Protein AF-A0A382YLA0-F1 (afdb_monomer_lite)

Structure (mmCIF, N/CA/C/O backbone):
data_AF-A0A382YLA0-F1
#
_entry.id   AF-A0A382YLA0-F1
#
loop_
_atom_site.group_PDB
_atom_site.id
_atom_site.type_symbol
_atom_site.label_atom_id
_atom_site.label_alt_id
_atom_site.label_comp_id
_atom_site.label_asym_id
_atom_site.label_entity_id
_atom_site.label_seq_id
_atom_site.pdbx_PDB_ins_code
_atom_site.Cartn_x
_atom_site.Cartn_y
_atom_site.Cartn_z
_atom_site.occupancy
_atom_site.B_iso_or_equiv
_atom_site.auth_seq_id
_atom_site.auth_comp_id
_atom_site.auth_asym_id
_atom_site.auth_atom_id
_atom_site.pdbx_PDB_model_num
ATOM 1 N N . MET A 1 1 ? 9.073 -17.503 27.537 1.00 57.78 1 MET A N 1
ATOM 2 C CA . MET A 1 1 ? 8.724 -16.392 26.621 1.00 57.78 1 MET A CA 1
ATOM 3 C C . MET A 1 1 ? 7.237 -16.109 26.741 1.00 57.78 1 MET A C 1
ATOM 5 O O . MET A 1 1 ? 6.459 -17.054 26.797 1.00 57.78 1 MET A O 1
ATOM 9 N N . ASN A 1 2 ? 6.841 -14.841 26.852 1.00 75.75 2 ASN A N 1
ATOM 10 C CA . ASN A 1 2 ? 5.437 -14.456 26.993 1.00 75.75 2 ASN A CA 1
ATOM 11 C C . ASN A 1 2 ? 4.665 -14.863 25.720 1.00 75.75 2 ASN A C 1
ATOM 13 O O . ASN A 1 2 ? 5.031 -14.436 24.627 1.00 75.75 2 ASN A O 1
ATOM 17 N N . SER A 1 3 ? 3.626 -15.699 25.839 1.00 83.75 3 SER A N 1
ATOM 18 C CA . SER A 1 3 ? 2.867 -16.219 24.683 1.00 83.75 3 SER A CA 1
ATOM 19 C C . SER A 1 3 ? 2.283 -15.096 23.816 1.00 83.75 3 SER A C 1
ATOM 21 O O . SER A 1 3 ? 2.167 -15.253 22.604 1.00 83.75 3 SER A O 1
ATOM 23 N N . GLN A 1 4 ? 1.970 -13.944 24.415 1.00 86.81 4 GLN A N 1
ATOM 24 C CA . GLN A 1 4 ? 1.492 -12.772 23.680 1.00 86.81 4 GLN A CA 1
ATOM 25 C C . GLN A 1 4 ? 2.586 -12.119 22.829 1.00 86.81 4 GLN A C 1
ATOM 27 O O . GLN A 1 4 ? 2.312 -11.734 21.698 1.00 86.81 4 GLN A O 1
ATOM 32 N N . ALA A 1 5 ? 3.822 -12.051 23.339 1.00 89.56 5 ALA A N 1
ATOM 33 C CA . ALA A 1 5 ? 4.957 -11.532 22.578 1.00 89.56 5 ALA A CA 1
ATOM 34 C C . ALA A 1 5 ? 5.238 -12.428 21.366 1.00 89.56 5 ALA A C 1
ATOM 36 O O . ALA A 1 5 ? 5.260 -11.945 20.245 1.00 89.56 5 ALA A O 1
ATOM 37 N N . LEU A 1 6 ? 5.275 -13.751 21.569 1.00 92.44 6 LEU A N 1
ATOM 38 C CA . LEU A 1 6 ? 5.488 -14.701 20.473 1.00 92.44 6 LEU A CA 1
ATOM 39 C C . LEU A 1 6 ? 4.395 -14.615 19.391 1.00 92.44 6 LEU A C 1
ATOM 41 O O . LEU A 1 6 ? 4.688 -14.734 18.204 1.00 92.44 6 LEU A O 1
ATOM 45 N N . LYS A 1 7 ? 3.131 -14.396 19.779 1.00 92.50 7 LYS A N 1
ATOM 46 C CA . LYS A 1 7 ? 2.032 -1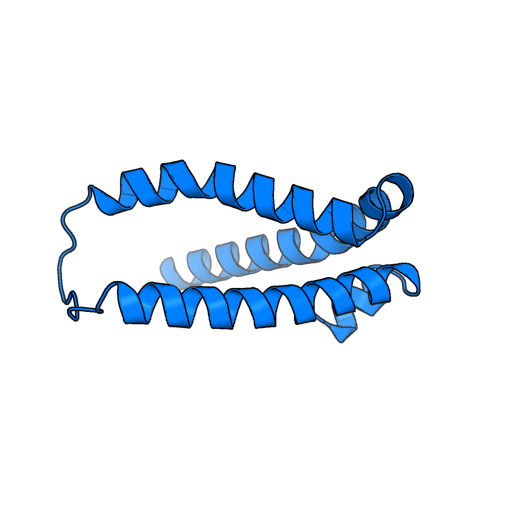4.185 18.823 1.00 92.50 7 LYS A CA 1
ATOM 47 C C . LYS A 1 7 ? 2.197 -12.885 18.038 1.00 92.50 7 LYS A C 1
ATOM 49 O O . LYS A 1 7 ? 1.971 -12.892 16.832 1.00 92.50 7 LYS A O 1
ATOM 54 N N . ALA A 1 8 ? 2.567 -11.791 18.703 1.00 94.06 8 ALA A N 1
ATOM 55 C CA . ALA A 1 8 ? 2.806 -10.510 18.046 1.00 94.06 8 ALA A CA 1
ATOM 56 C C . ALA A 1 8 ? 3.986 -10.600 17.067 1.00 94.06 8 ALA A C 1
ATOM 58 O O . ALA A 1 8 ? 3.835 -10.208 15.912 1.00 94.06 8 ALA A O 1
ATOM 59 N N . ASP A 1 9 ? 5.096 -11.209 17.489 1.00 95.06 9 ASP A N 1
ATOM 60 C CA . ASP A 1 9 ? 6.280 -11.428 16.654 1.00 95.06 9 ASP A CA 1
ATOM 61 C C . ASP A 1 9 ? 5.934 -12.260 15.414 1.00 95.06 9 ASP A C 1
ATOM 63 O O . ASP A 1 9 ? 6.308 -11.908 14.296 1.00 95.06 9 ASP A O 1
ATOM 67 N N . LEU A 1 10 ? 5.147 -13.328 15.586 1.00 95.81 10 LEU A N 1
ATOM 68 C CA . LEU A 1 10 ? 4.697 -14.159 14.473 1.00 95.81 10 LEU A CA 1
ATOM 69 C C . LEU A 1 10 ? 3.795 -13.383 13.501 1.00 95.81 10 LEU A C 1
ATOM 71 O O . LEU A 1 10 ? 3.953 -13.510 12.288 1.00 95.81 10 LEU A O 1
ATOM 75 N N . LEU A 1 11 ? 2.869 -12.564 14.007 1.00 95.25 11 LEU A N 1
ATOM 76 C CA . LEU A 1 11 ? 2.010 -11.722 13.169 1.00 95.25 11 LEU A CA 1
ATOM 77 C C . LEU A 1 11 ? 2.822 -10.678 12.393 1.00 95.25 11 LEU A C 1
ATOM 79 O O . LEU A 1 11 ? 2.576 -10.484 11.202 1.00 95.25 11 LEU A O 1
ATOM 83 N N . MET A 1 12 ? 3.801 -10.040 13.037 1.00 94.88 12 MET A N 1
ATOM 84 C CA . MET A 1 12 ? 4.697 -9.085 12.382 1.00 94.88 12 MET A CA 1
ATOM 85 C C . MET A 1 12 ? 5.567 -9.766 11.325 1.00 94.88 12 MET A C 1
ATOM 87 O O . MET A 1 12 ? 5.716 -9.235 10.226 1.00 94.88 12 MET A O 1
ATOM 91 N N . PHE A 1 13 ? 6.080 -10.963 11.614 1.00 95.62 13 PHE A N 1
ATOM 92 C CA . PHE A 1 13 ? 6.844 -11.754 10.653 1.00 95.62 13 PHE A CA 1
ATOM 93 C C . PHE A 1 13 ? 6.003 -12.114 9.423 1.00 95.62 13 PHE A C 1
ATOM 95 O O . PHE A 1 13 ? 6.433 -11.883 8.294 1.00 95.62 13 PHE A O 1
ATOM 102 N N . ILE A 1 14 ? 4.774 -12.605 9.622 1.00 96.62 14 ILE A N 1
ATOM 103 C CA . ILE A 1 14 ? 3.850 -12.912 8.520 1.00 96.62 14 ILE A CA 1
ATOM 104 C C . ILE A 1 14 ? 3.548 -11.652 7.700 1.00 96.62 14 ILE A C 1
ATOM 106 O O . ILE A 1 14 ? 3.582 -11.701 6.470 1.00 96.62 14 ILE A O 1
ATOM 110 N N . ALA A 1 15 ? 3.292 -10.517 8.354 1.00 94.31 15 ALA A N 1
ATOM 111 C CA . ALA A 1 15 ? 3.045 -9.253 7.667 1.00 94.31 15 ALA A CA 1
ATOM 112 C C . ALA A 1 15 ? 4.249 -8.819 6.813 1.00 94.31 15 ALA A C 1
ATOM 114 O O . ALA A 1 15 ? 4.066 -8.459 5.650 1.00 94.31 15 ALA A O 1
ATOM 115 N N . ALA A 1 16 ? 5.470 -8.920 7.347 1.00 92.38 16 ALA A N 1
ATOM 116 C CA . ALA A 1 16 ? 6.701 -8.600 6.626 1.00 92.38 16 ALA A CA 1
ATOM 117 C C . ALA A 1 16 ? 6.916 -9.517 5.411 1.00 92.38 16 ALA A C 1
ATOM 119 O O . ALA A 1 16 ? 7.264 -9.044 4.329 1.00 92.38 16 ALA A O 1
ATOM 120 N N . VAL A 1 17 ? 6.645 -10.817 5.562 1.00 93.50 17 VAL A N 1
ATOM 121 C CA . VAL A 1 17 ? 6.715 -11.798 4.471 1.00 93.50 17 VAL A CA 1
ATOM 122 C C . VAL A 1 17 ? 5.728 -11.446 3.354 1.00 93.50 17 VAL A C 1
ATOM 124 O O . VAL A 1 17 ? 6.123 -11.354 2.190 1.00 93.50 17 VAL A O 1
ATOM 127 N N . ILE A 1 18 ? 4.459 -11.195 3.696 1.00 92.94 18 ILE A N 1
ATOM 128 C CA . ILE A 1 18 ? 3.426 -10.812 2.720 1.00 92.94 18 ILE A CA 1
ATOM 129 C C . ILE A 1 18 ? 3.822 -9.513 2.007 1.00 92.94 18 ILE A C 1
ATOM 131 O O . ILE A 1 18 ? 3.718 -9.426 0.782 1.00 92.94 18 ILE A O 1
ATOM 135 N N . TRP A 1 19 ? 4.305 -8.520 2.756 1.00 90.31 19 TRP A N 1
ATOM 136 C CA . TRP A 1 19 ? 4.719 -7.231 2.208 1.00 90.31 19 TRP A CA 1
ATOM 137 C C . TRP A 1 19 ? 5.905 -7.357 1.244 1.00 90.31 19 TRP A C 1
ATOM 139 O O . TRP A 1 19 ? 5.857 -6.824 0.135 1.00 90.31 19 TRP A O 1
ATOM 149 N N . GLY A 1 20 ? 6.935 -8.123 1.614 1.00 90.00 20 GLY A N 1
ATOM 150 C CA . GLY A 1 20 ? 8.110 -8.357 0.774 1.00 90.00 20 GLY A CA 1
ATOM 151 C C . GLY A 1 20 ? 7.767 -9.062 -0.540 1.00 90.00 20 GLY A C 1
ATOM 152 O O . GLY A 1 20 ? 8.119 -8.579 -1.620 1.00 90.00 20 GLY A O 1
ATOM 153 N N . PHE A 1 21 ? 7.013 -10.166 -0.481 1.00 91.19 21 PHE A N 1
ATOM 154 C CA . PHE A 1 21 ? 6.607 -10.900 -1.686 1.00 91.19 21 PHE A CA 1
ATOM 155 C C . PHE A 1 21 ? 5.660 -10.099 -2.586 1.00 91.19 21 PHE A C 1
ATOM 157 O O . PHE A 1 21 ? 5.690 -10.259 -3.812 1.00 91.19 21 PHE A O 1
ATOM 164 N N . ALA A 1 22 ? 4.868 -9.185 -2.020 1.00 90.88 22 ALA A N 1
ATOM 165 C CA . ALA A 1 22 ? 3.979 -8.340 -2.804 1.00 90.88 22 ALA A CA 1
ATOM 166 C C . ALA A 1 22 ? 4.733 -7.472 -3.825 1.00 90.88 22 ALA A C 1
ATOM 168 O O . ALA A 1 22 ? 4.171 -7.181 -4.876 1.00 90.88 22 ALA A O 1
ATOM 169 N N . PHE A 1 23 ? 5.985 -7.059 -3.587 1.00 90.25 23 PHE A N 1
ATOM 170 C CA . PHE A 1 23 ? 6.770 -6.303 -4.582 1.00 90.25 23 PHE A CA 1
ATOM 171 C C . PHE A 1 23 ? 7.081 -7.111 -5.845 1.00 90.25 23 PHE A C 1
ATOM 173 O O . PHE A 1 23 ? 7.095 -6.552 -6.942 1.00 90.25 23 PHE A O 1
ATOM 180 N N . VAL A 1 24 ? 7.278 -8.424 -5.716 1.00 90.75 24 VAL A N 1
ATOM 181 C CA . VAL A 1 24 ? 7.500 -9.312 -6.867 1.00 90.75 24 VAL A CA 1
ATOM 182 C C . VAL A 1 24 ? 6.223 -9.417 -7.699 1.00 90.75 24 VAL A C 1
ATOM 184 O O . VAL A 1 24 ? 6.253 -9.187 -8.907 1.00 90.75 24 VAL A O 1
ATOM 187 N N . ALA A 1 25 ? 5.084 -9.665 -7.045 1.00 89.94 25 ALA A N 1
ATOM 188 C CA . ALA A 1 25 ? 3.782 -9.722 -7.709 1.00 89.94 25 ALA A CA 1
ATOM 189 C C . ALA A 1 25 ? 3.387 -8.375 -8.342 1.00 89.94 25 ALA A C 1
ATOM 191 O O . ALA A 1 25 ? 2.862 -8.349 -9.451 1.00 89.94 25 ALA A O 1
ATOM 192 N N . GLN A 1 26 ? 3.681 -7.256 -7.670 1.00 90.81 26 GLN A N 1
ATOM 193 C CA . GLN A 1 26 ? 3.469 -5.903 -8.194 1.00 90.81 26 GLN A CA 1
ATOM 194 C C . GLN A 1 26 ? 4.257 -5.662 -9.471 1.00 90.81 26 GLN A C 1
ATOM 196 O O . GLN A 1 26 ? 3.697 -5.161 -10.445 1.00 90.81 26 GLN A O 1
ATOM 201 N N . ARG A 1 27 ? 5.540 -6.039 -9.469 1.00 89.38 27 ARG A N 1
ATOM 202 C CA . ARG A 1 27 ? 6.404 -5.855 -10.628 1.00 89.38 27 ARG A CA 1
ATOM 203 C C . ARG A 1 27 ? 5.928 -6.693 -11.810 1.00 89.38 27 ARG A C 1
ATOM 205 O O . ARG A 1 27 ? 5.785 -6.161 -12.902 1.00 89.38 27 ARG A O 1
ATOM 212 N N . GLN A 1 28 ? 5.625 -7.968 -11.578 1.00 90.19 28 GLN A N 1
ATOM 213 C CA . GLN A 1 28 ? 5.168 -8.859 -12.643 1.00 90.19 28 GLN A CA 1
ATOM 214 C C . GLN A 1 28 ? 3.777 -8.479 -13.172 1.00 90.19 28 GLN A C 1
ATOM 216 O O . GLN A 1 28 ? 3.531 -8.523 -14.375 1.00 90.19 28 GLN A O 1
ATOM 221 N N . GLY A 1 29 ? 2.853 -8.096 -12.287 1.00 87.31 29 GLY A N 1
ATOM 222 C CA . GLY A 1 29 ? 1.485 -7.741 -12.664 1.00 87.31 29 GLY A CA 1
ATOM 223 C C . GLY A 1 29 ? 1.411 -6.455 -13.486 1.00 87.31 29 GLY A C 1
ATOM 224 O O . GLY A 1 29 ? 0.674 -6.388 -14.470 1.00 87.31 29 GLY A O 1
ATOM 225 N N . MET A 1 30 ? 2.209 -5.441 -13.140 1.00 89.50 30 MET A N 1
ATOM 226 C CA . MET A 1 30 ? 2.192 -4.166 -13.864 1.00 89.50 30 MET A CA 1
ATOM 227 C C . MET A 1 30 ? 2.873 -4.218 -15.239 1.00 89.50 30 MET A C 1
ATOM 229 O O . MET A 1 30 ? 2.634 -3.321 -16.040 1.00 89.50 30 MET A O 1
ATOM 233 N N . GLU A 1 31 ? 3.691 -5.234 -15.539 1.00 85.25 31 GLU A 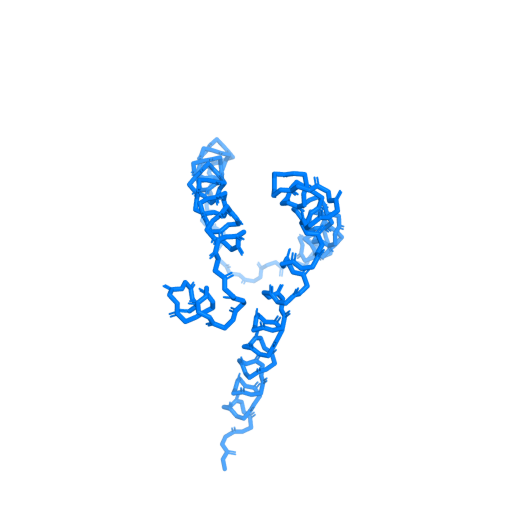N 1
ATOM 234 C CA . GLU A 1 31 ? 4.265 -5.420 -16.885 1.00 85.25 31 GLU A CA 1
ATOM 235 C C . GLU A 1 31 ? 3.175 -5.653 -17.943 1.00 85.25 31 GLU A C 1
ATOM 237 O O . GLU A 1 31 ? 3.329 -5.236 -19.086 1.00 85.25 31 GLU A O 1
ATOM 242 N N . THR A 1 32 ? 2.049 -6.263 -17.556 1.00 82.94 32 THR A N 1
ATOM 243 C CA . THR A 1 32 ? 0.937 -6.571 -18.474 1.00 82.94 32 THR A CA 1
ATOM 244 C C . THR A 1 32 ? -0.161 -5.506 -18.479 1.00 82.94 32 THR A C 1
ATOM 246 O O . THR A 1 32 ? -0.752 -5.237 -19.520 1.00 82.94 32 THR A O 1
ATOM 249 N N . MET A 1 33 ? -0.442 -4.889 -17.326 1.00 85.88 33 MET A N 1
ATOM 250 C CA . MET A 1 33 ? -1.582 -3.974 -17.145 1.00 85.88 33 MET A CA 1
ATOM 251 C C . MET A 1 33 ? -1.181 -2.496 -17.017 1.00 85.88 33 MET A C 1
ATOM 253 O O . MET A 1 33 ? -2.042 -1.619 -17.028 1.00 85.88 33 MET A O 1
ATOM 257 N N . GLY A 1 34 ? 0.110 -2.196 -16.878 1.00 88.88 34 GLY A N 1
ATOM 258 C CA . GLY A 1 34 ? 0.603 -0.865 -16.532 1.00 88.88 34 GLY A CA 1
ATOM 259 C C . GLY A 1 34 ? 0.461 -0.530 -15.035 1.00 88.88 34 GLY A C 1
ATOM 260 O O . GLY A 1 34 ? -0.277 -1.188 -14.296 1.00 88.88 34 GLY A O 1
ATOM 261 N N . PRO A 1 35 ? 1.167 0.509 -14.552 1.00 87.88 35 PRO A N 1
ATOM 262 C CA . PRO A 1 35 ? 1.321 0.784 -13.120 1.00 87.88 35 PRO A CA 1
ATOM 263 C C . PRO A 1 35 ? 0.034 1.309 -12.468 1.00 87.88 35 PRO A C 1
ATOM 265 O O . PRO A 1 35 ? -0.348 0.866 -11.386 1.00 87.88 35 PRO A O 1
ATOM 268 N N . PHE A 1 36 ? -0.678 2.223 -13.132 1.00 90.38 36 PHE A N 1
ATOM 269 C CA . PHE A 1 36 ? -1.879 2.845 -12.568 1.00 90.38 36 PHE A CA 1
ATOM 270 C C . PHE A 1 36 ? -3.073 1.892 -12.520 1.00 90.38 36 PHE A C 1
ATOM 272 O O . PHE A 1 36 ? -3.787 1.861 -11.518 1.00 90.38 36 PHE A O 1
ATOM 279 N N . LEU A 1 37 ? -3.272 1.085 -13.568 1.00 91.38 37 LEU A N 1
ATOM 280 C CA . LEU A 1 37 ? -4.354 0.102 -13.602 1.00 91.38 37 LEU A CA 1
ATOM 281 C C . LEU A 1 37 ? -4.118 -1.009 -12.577 1.00 91.38 37 LEU A C 1
ATOM 283 O O . LEU A 1 37 ? -5.047 -1.368 -11.856 1.00 91.38 37 LEU A O 1
ATOM 287 N N . PHE A 1 38 ? -2.875 -1.490 -12.449 1.00 91.56 38 PHE A N 1
ATOM 288 C CA . PHE A 1 38 ? -2.513 -2.449 -11.407 1.00 91.56 38 PHE A CA 1
ATOM 289 C C . PHE A 1 38 ? -2.854 -1.906 -10.008 1.00 91.56 38 PHE A C 1
ATOM 291 O O . PHE A 1 38 ? -3.533 -2.583 -9.232 1.00 91.56 38 PHE A O 1
ATOM 298 N N . ASN A 1 39 ? -2.458 -0.664 -9.704 1.00 93.00 39 ASN A N 1
ATOM 299 C CA . ASN A 1 39 ? -2.803 -0.018 -8.435 1.00 93.00 39 ASN A CA 1
ATOM 300 C C . ASN A 1 39 ? -4.323 0.100 -8.252 1.00 93.00 39 ASN A C 1
ATOM 302 O O . ASN A 1 39 ? -4.837 -0.271 -7.198 1.00 93.00 39 ASN A O 1
ATOM 306 N N . GLY A 1 40 ? -5.055 0.558 -9.271 1.00 92.69 40 GLY A N 1
ATOM 307 C CA . GLY A 1 40 ? -6.512 0.691 -9.215 1.00 92.69 40 GLY A CA 1
ATOM 308 C C . GLY A 1 40 ? -7.216 -0.630 -8.891 1.00 92.69 40 GLY A C 1
ATOM 309 O O . GLY A 1 40 ? -8.023 -0.689 -7.961 1.00 92.69 40 GLY A O 1
ATOM 310 N N . VAL A 1 41 ? -6.855 -1.709 -9.591 1.00 93.88 41 VAL A N 1
ATOM 311 C CA . VAL A 1 41 ? -7.394 -3.055 -9.342 1.00 93.88 41 VAL A CA 1
ATOM 312 C C . VAL A 1 41 ? -7.020 -3.545 -7.943 1.00 93.88 41 VAL A C 1
ATOM 314 O O . VAL A 1 41 ? -7.881 -4.049 -7.222 1.00 93.88 41 VAL A O 1
ATOM 317 N N . ARG A 1 42 ? -5.768 -3.347 -7.512 1.00 92.38 42 ARG A N 1
ATOM 318 C CA . ARG A 1 42 ? -5.305 -3.714 -6.164 1.00 92.38 42 ARG A CA 1
ATOM 319 C C . ARG A 1 42 ? -6.139 -3.040 -5.073 1.00 92.38 42 ARG A C 1
ATOM 321 O O . ARG A 1 42 ? -6.574 -3.713 -4.138 1.00 92.38 42 ARG A O 1
ATOM 328 N N . PHE A 1 43 ? -6.377 -1.734 -5.183 1.00 93.81 43 PHE A N 1
ATOM 329 C CA . PHE A 1 43 ? -7.202 -1.006 -4.216 1.00 93.81 43 PHE A CA 1
ATOM 330 C C . PHE A 1 43 ? -8.669 -1.434 -4.274 1.00 93.81 43 PHE A C 1
ATOM 332 O O . PHE A 1 43 ? -9.286 -1.579 -3.220 1.00 93.81 43 PHE A O 1
ATOM 339 N N . LEU A 1 44 ? -9.215 -1.706 -5.463 1.00 95.44 44 LEU A N 1
ATOM 340 C CA . LEU A 1 44 ? -10.585 -2.198 -5.611 1.00 95.44 44 LEU A CA 1
ATOM 341 C C . LEU A 1 44 ? -10.779 -3.553 -4.917 1.00 95.44 44 LEU A C 1
ATOM 343 O O . LEU A 1 44 ? -11.723 -3.717 -4.145 1.00 95.44 44 LEU A O 1
ATOM 347 N N . ILE A 1 45 ? -9.852 -4.493 -5.125 1.00 94.94 45 ILE A N 1
ATOM 348 C CA . ILE A 1 45 ? -9.848 -5.786 -4.427 1.00 94.94 45 ILE A CA 1
ATOM 349 C C . ILE A 1 45 ? -9.754 -5.567 -2.913 1.00 94.94 45 ILE A C 1
ATOM 351 O O . ILE A 1 45 ? -10.496 -6.193 -2.160 1.00 94.94 45 ILE A O 1
ATOM 355 N N . GLY A 1 46 ? -8.897 -4.646 -2.459 1.00 94.19 46 GLY A N 1
ATOM 356 C CA . GLY A 1 46 ? -8.779 -4.286 -1.045 1.00 94.19 46 GLY A CA 1
ATOM 357 C C . GLY A 1 46 ? -10.091 -3.773 -0.443 1.00 94.19 46 GLY A C 1
ATOM 358 O O . GLY A 1 46 ? -10.490 -4.223 0.630 1.00 94.19 46 GLY A O 1
ATOM 359 N N . VAL A 1 47 ? -10.803 -2.888 -1.148 1.00 94.38 47 VAL A N 1
ATOM 360 C CA . VAL A 1 47 ? -12.119 -2.383 -0.722 1.00 94.38 47 VAL A CA 1
ATOM 361 C C . VAL A 1 47 ? -13.132 -3.521 -0.631 1.00 94.38 47 VAL A C 1
ATOM 363 O O . VAL A 1 47 ? -13.817 -3.647 0.384 1.00 94.38 47 VAL A O 1
ATOM 366 N N . VAL A 1 48 ? -13.204 -4.377 -1.653 1.00 96.62 48 VAL A N 1
ATOM 367 C CA . VAL A 1 48 ? -14.131 -5.518 -1.679 1.00 96.62 48 VAL A CA 1
ATOM 368 C C . VAL A 1 48 ? -13.830 -6.503 -0.547 1.00 96.62 48 VAL A C 1
ATOM 370 O O . VAL A 1 48 ? -14.754 -6.945 0.131 1.00 96.62 48 VAL A O 1
ATOM 373 N N . ALA A 1 49 ? -12.555 -6.803 -0.292 1.00 94.75 49 ALA A N 1
ATOM 374 C CA . ALA A 1 49 ? -12.138 -7.724 0.762 1.00 94.75 49 ALA A CA 1
ATOM 375 C C . ALA A 1 49 ? -12.391 -7.167 2.175 1.00 94.75 49 ALA A C 1
ATOM 377 O O . ALA A 1 49 ? -12.800 -7.910 3.069 1.00 94.75 49 ALA A O 1
ATOM 378 N N . LEU A 1 50 ? -12.177 -5.864 2.389 1.00 92.19 50 LEU A N 1
ATOM 379 C CA . LEU A 1 50 ? -12.347 -5.230 3.700 1.00 92.19 50 LEU A CA 1
ATOM 380 C C . LEU A 1 50 ? -13.800 -4.860 4.018 1.00 92.19 50 LEU A C 1
ATOM 382 O O . LEU A 1 50 ? -14.176 -4.862 5.190 1.00 92.19 50 LEU A O 1
ATOM 386 N N . SER A 1 51 ? -14.630 -4.577 3.011 1.00 92.31 51 SER A N 1
ATOM 387 C CA . SER A 1 51 ? -16.039 -4.196 3.183 1.00 92.31 51 SER A CA 1
ATOM 388 C C . SER A 1 51 ? -16.841 -5.137 4.110 1.00 92.31 51 SER A C 1
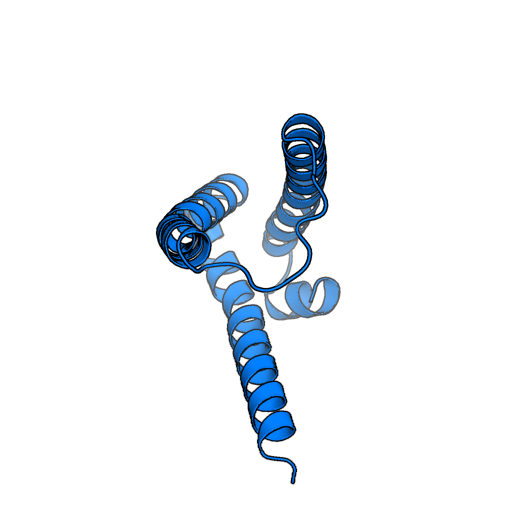ATOM 390 O O . SER A 1 51 ? -17.405 -4.649 5.098 1.00 92.31 51 SER A O 1
ATOM 392 N N . PRO A 1 52 ? -16.854 -6.477 3.915 1.00 92.38 52 PRO A N 1
ATOM 393 C CA . PRO A 1 52 ? -17.575 -7.374 4.818 1.00 92.38 52 PRO A CA 1
ATOM 394 C C . PRO A 1 52 ? -16.981 -7.370 6.231 1.00 92.38 52 PRO A C 1
ATOM 396 O O . PRO A 1 52 ? -17.726 -7.387 7.209 1.00 92.38 52 PRO A O 1
ATOM 399 N N . VAL A 1 53 ? -15.654 -7.289 6.363 1.00 91.44 53 VAL A N 1
ATOM 400 C CA . VAL A 1 53 ? -14.961 -7.277 7.662 1.00 91.44 53 VAL A CA 1
ATOM 401 C C . VAL A 1 53 ? -15.365 -6.050 8.482 1.00 91.44 53 VAL A C 1
ATOM 403 O O . VAL A 1 53 ? -15.736 -6.183 9.651 1.00 91.44 53 VAL A O 1
ATOM 406 N N . VAL A 1 54 ? -15.373 -4.867 7.860 1.00 88.44 54 VAL A N 1
ATOM 407 C CA . VAL A 1 54 ? -15.822 -3.614 8.489 1.00 88.44 54 VAL A CA 1
ATOM 408 C C . VAL A 1 54 ? -17.288 -3.711 8.902 1.00 88.44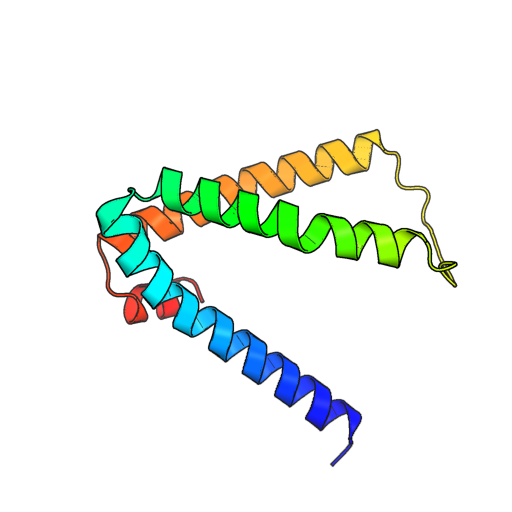 54 VAL A C 1
ATOM 410 O O . VAL A 1 54 ? -17.637 -3.317 10.018 1.00 88.44 54 VAL A O 1
ATOM 413 N N . TRP A 1 55 ? -18.143 -4.278 8.050 1.00 88.88 55 TRP A N 1
ATOM 414 C CA . TRP A 1 55 ? -19.559 -4.461 8.362 1.00 88.88 55 TRP A CA 1
ATOM 415 C C . TRP A 1 55 ? -19.780 -5.391 9.563 1.00 88.88 55 TRP A C 1
ATOM 417 O O . TRP A 1 55 ? -20.544 -5.055 10.470 1.00 88.88 55 TRP A O 1
ATOM 427 N N . PHE A 1 56 ? -19.072 -6.523 9.630 1.00 89.69 56 PHE A N 1
ATOM 428 C CA . PHE A 1 56 ? -19.150 -7.450 10.765 1.00 89.69 56 PHE A CA 1
ATOM 429 C C . PHE A 1 56 ? -18.613 -6.841 12.067 1.00 89.69 56 PHE A C 1
ATOM 431 O O . PHE A 1 56 ? -19.214 -7.027 13.127 1.00 89.69 56 PHE A O 1
ATOM 438 N N . LEU A 1 57 ? -17.506 -6.098 12.008 1.00 85.38 57 LEU A N 1
ATOM 439 C CA . LEU A 1 57 ? -16.920 -5.435 13.177 1.00 85.38 57 LEU A CA 1
ATOM 440 C C . LEU A 1 57 ? -17.804 -4.298 13.696 1.00 85.38 57 LEU A C 1
ATOM 442 O O . LEU A 1 57 ? -17.931 -4.135 14.908 1.00 85.38 57 LEU A O 1
ATOM 446 N N . SER A 1 58 ? -18.472 -3.573 12.797 1.00 80.06 58 SER A N 1
ATOM 447 C CA . SER A 1 58 ? -19.385 -2.476 13.148 1.00 80.06 58 SER A CA 1
ATOM 448 C C . SER A 1 58 ? -20.629 -2.944 13.911 1.00 80.06 58 SER A C 1
ATOM 450 O O . SER A 1 58 ? -21.255 -2.147 14.606 1.00 80.06 58 SER A O 1
ATOM 452 N N . LYS A 1 59 ? -20.984 -4.234 13.816 1.00 76.94 59 LYS A N 1
ATOM 453 C CA . LYS A 1 59 ? -22.093 -4.847 14.567 1.00 76.94 59 LYS A CA 1
ATOM 454 C C . LYS A 1 59 ? -21.729 -5.252 15.994 1.00 76.94 59 LYS A C 1
ATOM 456 O O . LYS A 1 59 ? -22.630 -5.509 16.792 1.00 76.94 59 LYS A O 1
ATOM 461 N N . LYS A 1 60 ? -20.440 -5.350 16.338 1.00 74.94 60 LYS A N 1
ATOM 462 C CA . LYS A 1 60 ? -20.038 -5.682 17.710 1.00 74.94 60 LYS A CA 1
ATOM 463 C C . LYS A 1 60 ? -20.255 -4.460 18.611 1.00 74.94 60 LYS A C 1
ATOM 465 O O . LYS A 1 60 ? -19.816 -3.368 18.251 1.00 74.94 60 LYS A O 1
ATOM 470 N N . PRO A 1 61 ? -20.890 -4.616 19.788 1.00 58.34 61 PRO A N 1
ATOM 471 C CA . PRO A 1 61 ? -21.033 -3.520 20.735 1.00 58.34 61 PRO A CA 1
ATOM 472 C C . PRO A 1 61 ? -19.641 -3.074 21.185 1.00 58.34 61 PRO A C 1
ATOM 474 O O . PRO A 1 61 ? -18.910 -3.805 21.857 1.00 58.34 61 PRO A O 1
ATOM 477 N N . GLN A 1 62 ? -19.251 -1.881 20.747 1.00 63.19 62 GLN A N 1
ATOM 478 C CA . GLN A 1 62 ? -17.946 -1.307 21.027 1.00 63.19 62 GLN A CA 1
ATOM 479 C C . GLN A 1 62 ? -17.903 -0.909 22.505 1.00 63.19 62 GLN A C 1
ATOM 481 O O . GLN A 1 62 ? -18.527 0.066 22.920 1.00 63.19 62 GLN A O 1
ATOM 486 N N . LYS A 1 63 ? -17.194 -1.694 23.318 1.00 56.28 63 LYS A N 1
ATOM 487 C CA . LYS A 1 63 ? -16.883 -1.317 24.696 1.00 56.28 63 LYS A CA 1
ATOM 488 C C . LYS A 1 63 ? -15.843 -0.198 24.629 1.00 56.28 63 LYS A C 1
ATOM 490 O O . LYS A 1 63 ? -14.732 -0.436 24.173 1.00 56.28 63 LYS A O 1
ATOM 495 N N . THR A 1 64 ? -16.209 0.980 25.126 1.00 53.44 64 THR A N 1
ATOM 496 C CA . THR A 1 64 ? -15.347 2.141 25.426 1.00 53.44 64 THR A CA 1
ATOM 497 C C . THR A 1 64 ? -15.014 3.109 24.271 1.00 53.44 64 THR A C 1
ATOM 499 O O . THR A 1 64 ? -14.598 2.723 23.184 1.00 53.44 64 THR A O 1
ATOM 502 N N . HIS A 1 65 ? -15.245 4.398 24.566 1.00 51.69 65 HIS A N 1
ATOM 503 C CA . HIS A 1 65 ? -14.806 5.622 23.880 1.00 51.69 65 HIS A CA 1
ATOM 504 C C . HIS A 1 65 ? -15.030 5.735 22.362 1.00 51.69 65 HIS A C 1
ATOM 506 O O . HIS A 1 65 ? -14.088 5.766 21.573 1.00 51.69 65 HIS A O 1
ATOM 512 N N . LYS A 1 66 ? -16.283 5.961 21.944 1.00 56.16 66 LYS A N 1
ATOM 513 C CA . LYS A 1 66 ? -16.525 6.720 20.708 1.00 56.16 66 LYS A CA 1
ATOM 514 C C . LYS A 1 66 ? -16.350 8.203 21.030 1.00 56.16 66 LYS A C 1
ATOM 516 O O . LYS A 1 66 ? -17.250 8.815 21.591 1.00 56.16 66 LYS A O 1
ATOM 521 N N . ALA A 1 67 ? -15.201 8.783 20.691 1.00 57.62 67 ALA A N 1
ATOM 522 C CA . ALA A 1 67 ? -15.190 10.215 20.419 1.00 57.62 67 ALA A CA 1
ATOM 523 C C . ALA A 1 67 ? -16.192 10.445 19.277 1.00 57.62 67 ALA A C 1
ATOM 525 O O . ALA A 1 67 ? -16.126 9.733 18.271 1.00 57.62 67 ALA A O 1
ATOM 526 N N . GLU A 1 68 ? -17.147 11.361 19.435 1.00 61.22 68 GLU A N 1
ATOM 527 C CA . GLU A 1 68 ? -18.054 11.741 18.350 1.00 61.22 68 GLU A CA 1
ATOM 528 C C . GLU A 1 68 ? -17.238 12.403 17.234 1.00 61.22 68 GLU A C 1
ATOM 530 O O . GLU A 1 68 ? -17.021 13.613 17.195 1.00 61.22 68 GLU A O 1
ATOM 535 N N . VAL A 1 69 ? -16.709 11.589 16.325 1.00 70.12 69 VAL A N 1
ATOM 536 C CA . VAL A 1 69 ? -16.041 12.088 15.131 1.00 70.12 69 VAL A CA 1
ATOM 537 C C . VAL A 1 69 ? -17.133 12.440 14.132 1.00 70.12 69 VAL A C 1
ATOM 539 O O . VAL A 1 69 ? -17.815 11.563 13.608 1.00 70.12 69 VAL A O 1
ATOM 542 N N . SER A 1 70 ? -17.298 13.736 13.864 1.00 84.88 70 SER A N 1
ATOM 543 C CA . SER A 1 70 ? -18.212 14.218 12.827 1.00 84.88 70 SER A CA 1
ATOM 544 C C . SER A 1 70 ? -17.932 13.519 11.494 1.00 84.88 70 SER A C 1
ATOM 546 O O . SER A 1 70 ? -16.790 13.503 11.025 1.00 84.88 70 SER A O 1
ATOM 548 N N . THR A 1 71 ? -18.977 13.005 10.842 1.00 86.12 71 THR A N 1
ATOM 549 C CA . THR A 1 71 ? -18.894 12.352 9.525 1.00 86.12 71 THR A CA 1
ATOM 550 C C . THR A 1 71 ? -18.178 13.224 8.496 1.00 86.12 71 THR A C 1
ATOM 552 O O . THR A 1 71 ? -17.386 12.718 7.705 1.00 86.12 71 THR A O 1
ATOM 555 N N . LYS A 1 72 ? -18.372 14.550 8.546 1.00 88.31 72 LYS A N 1
ATOM 556 C CA . LYS A 1 72 ? -17.673 15.497 7.662 1.00 88.31 72 LYS A CA 1
ATOM 557 C C . LYS A 1 72 ? -16.159 15.477 7.880 1.00 88.31 72 LYS A C 1
ATOM 559 O O . LYS A 1 72 ? -15.404 15.463 6.913 1.00 88.31 72 LYS A O 1
ATOM 564 N N . LYS A 1 73 ? -15.716 15.430 9.141 1.00 90.31 73 LYS A N 1
ATOM 565 C CA . LYS A 1 73 ? -14.292 15.347 9.498 1.00 90.31 73 LYS A CA 1
ATOM 566 C C . LYS A 1 73 ? -13.697 14.003 9.079 1.00 90.31 73 LYS A C 1
ATOM 568 O O . LYS A 1 73 ? -12.575 13.979 8.587 1.00 90.31 73 LYS A O 1
ATOM 573 N N . LEU A 1 74 ? -14.453 12.913 9.228 1.00 89.38 74 LEU A N 1
ATOM 574 C CA . LEU A 1 74 ? -14.031 11.578 8.799 1.00 89.38 74 LEU A CA 1
ATOM 575 C C . LEU A 1 74 ? -13.843 11.505 7.278 1.00 89.38 74 LEU A C 1
ATOM 577 O O . LEU A 1 74 ? -12.811 11.025 6.822 1.00 89.38 74 LEU A O 1
ATOM 581 N N . ILE A 1 75 ? -14.802 12.024 6.503 1.00 92.81 75 ILE A N 1
ATOM 582 C CA . ILE A 1 75 ? -14.708 12.075 5.037 1.00 92.81 75 ILE A CA 1
ATOM 583 C C . ILE A 1 75 ? -13.532 12.955 4.615 1.00 92.81 75 ILE A C 1
ATOM 585 O O . ILE A 1 75 ? -12.732 12.537 3.789 1.00 92.81 75 ILE A O 1
ATOM 589 N N . PHE A 1 76 ? -13.379 14.141 5.209 1.00 94.62 76 PHE A N 1
ATOM 590 C CA . PHE A 1 76 ? -12.264 15.029 4.882 1.00 94.62 76 PHE A CA 1
ATOM 591 C C . PHE A 1 76 ? -10.903 14.378 5.169 1.00 94.62 76 PHE A C 1
ATOM 593 O O . PHE A 1 76 ? -10.042 14.345 4.293 1.00 94.62 76 PHE A O 1
ATOM 600 N N . ALA A 1 77 ? -10.722 13.812 6.367 1.00 92.81 77 ALA A N 1
ATOM 601 C CA . ALA A 1 77 ? -9.480 13.144 6.748 1.00 92.81 77 ALA A CA 1
ATOM 602 C C . ALA A 1 77 ? -9.206 11.902 5.886 1.00 92.81 77 ALA A C 1
ATOM 604 O O . ALA A 1 77 ? -8.072 11.697 5.458 1.00 92.81 77 ALA A O 1
ATOM 605 N N . GLY A 1 78 ? -10.238 11.106 5.591 1.00 93.06 78 GLY A N 1
ATOM 606 C CA . GLY A 1 78 ? -10.136 9.930 4.728 1.00 93.06 78 GLY A CA 1
ATOM 607 C C . GLY A 1 78 ? -9.747 10.290 3.297 1.00 93.06 78 GLY A C 1
ATOM 608 O O . GLY A 1 78 ? -8.838 9.678 2.743 1.00 93.06 78 GLY A O 1
ATOM 609 N N . THR A 1 79 ? -10.362 11.323 2.719 1.00 95.00 79 THR A N 1
ATOM 610 C CA . THR A 1 79 ? -10.014 11.813 1.379 1.00 95.00 79 THR A CA 1
ATOM 611 C C . THR A 1 79 ? -8.598 12.381 1.345 1.00 95.00 79 THR A C 1
ATOM 613 O O . THR A 1 79 ? -7.837 12.046 0.442 1.00 95.00 79 THR A O 1
ATOM 616 N N . ALA A 1 80 ? -8.204 13.188 2.335 1.00 96.56 80 ALA A N 1
ATOM 617 C CA . ALA A 1 80 ? -6.851 13.739 2.409 1.00 96.56 80 ALA A CA 1
ATOM 618 C C . ALA A 1 80 ? -5.788 12.630 2.519 1.00 96.56 80 ALA A C 1
ATOM 620 O O . ALA A 1 80 ? -4.818 12.626 1.759 1.00 96.56 80 ALA A O 1
ATOM 621 N N . ALA A 1 81 ? -5.997 11.649 3.404 1.00 95.62 81 ALA A N 1
ATOM 622 C CA . ALA A 1 81 ? -5.117 10.490 3.531 1.00 95.62 81 ALA A CA 1
ATOM 623 C C . ALA A 1 81 ? -5.096 9.645 2.247 1.00 95.62 81 ALA A C 1
ATOM 625 O O . ALA A 1 81 ? -4.032 9.206 1.820 1.00 95.62 81 ALA A O 1
ATOM 626 N N . GLY A 1 82 ? -6.251 9.460 1.602 1.00 94.75 82 GLY A N 1
ATOM 627 C CA . GLY A 1 82 ? -6.375 8.733 0.340 1.00 94.75 82 GLY A CA 1
ATOM 628 C C . GLY A 1 82 ? -5.615 9.396 -0.808 1.00 94.75 82 GLY A C 1
ATOM 629 O O . GLY A 1 82 ? -4.935 8.702 -1.558 1.00 94.75 82 GLY A O 1
ATOM 630 N N . LEU A 1 83 ? -5.661 10.726 -0.919 1.00 96.31 83 LEU A N 1
ATOM 631 C CA . LEU A 1 83 ? -4.907 11.475 -1.930 1.00 96.31 83 LEU A CA 1
ATOM 632 C C . LEU A 1 83 ? -3.394 11.375 -1.708 1.00 96.31 83 LEU A C 1
ATOM 634 O O . LEU A 1 83 ? -2.649 11.132 -2.658 1.00 96.31 83 LEU A O 1
ATOM 638 N N . LEU A 1 84 ? -2.940 11.508 -0.459 1.00 96.62 84 LEU A N 1
ATOM 639 C CA . LEU A 1 84 ? -1.527 11.320 -0.115 1.00 96.62 84 LEU A CA 1
ATOM 640 C C . LEU A 1 84 ? -1.066 9.890 -0.414 1.00 96.62 84 LEU A C 1
ATOM 642 O O . LEU A 1 84 ? -0.010 9.694 -1.017 1.00 96.62 84 LEU A O 1
ATOM 646 N N . LEU A 1 85 ? -1.881 8.897 -0.051 1.00 94.69 85 LEU A N 1
ATOM 647 C CA . LEU A 1 85 ? -1.605 7.490 -0.326 1.00 94.69 85 LEU A CA 1
ATOM 648 C C . LEU A 1 85 ? -1.557 7.209 -1.830 1.00 94.69 85 LEU A C 1
ATOM 650 O O . LEU A 1 85 ? -0.657 6.509 -2.284 1.00 94.69 85 LEU A O 1
ATOM 654 N N . PHE A 1 86 ? -2.482 7.777 -2.605 1.00 94.88 86 PHE A N 1
ATOM 655 C CA . PHE A 1 86 ? -2.493 7.668 -4.061 1.00 94.88 86 PHE A CA 1
ATOM 656 C C . PHE A 1 86 ? -1.217 8.246 -4.683 1.00 94.88 86 PHE A C 1
ATOM 658 O O . PHE A 1 86 ? -0.632 7.619 -5.567 1.00 94.88 86 PHE A O 1
ATOM 665 N N . GLY A 1 87 ? -0.755 9.404 -4.204 1.00 95.25 87 GLY A N 1
ATOM 666 C CA . GLY A 1 87 ? 0.522 9.975 -4.628 1.00 95.25 87 GLY A CA 1
ATOM 667 C C . GLY A 1 87 ? 1.687 9.035 -4.317 1.00 95.25 87 GLY A C 1
ATOM 668 O O . GLY A 1 87 ? 2.418 8.634 -5.222 1.00 95.25 87 GLY A O 1
ATOM 669 N N . ALA A 1 88 ? 1.816 8.618 -3.056 1.00 94.00 88 ALA A N 1
ATOM 670 C CA . ALA A 1 88 ? 2.900 7.751 -2.598 1.00 94.00 88 ALA A CA 1
ATOM 671 C C . ALA A 1 88 ? 2.957 6.414 -3.358 1.00 94.00 88 ALA A C 1
ATOM 673 O O . ALA A 1 88 ? 4.011 6.043 -3.877 1.00 94.00 88 ALA A O 1
ATOM 674 N N . ILE A 1 89 ? 1.823 5.715 -3.483 1.00 93.25 89 ILE A N 1
ATOM 675 C CA . ILE A 1 89 ? 1.754 4.416 -4.168 1.00 93.25 89 ILE A CA 1
ATOM 676 C C . ILE A 1 89 ? 1.977 4.558 -5.678 1.00 93.25 89 ILE A C 1
ATOM 678 O O . ILE A 1 89 ? 2.550 3.667 -6.298 1.00 93.25 89 ILE A O 1
ATOM 682 N N . SER A 1 90 ? 1.568 5.676 -6.287 1.00 93.69 90 SER A N 1
ATOM 683 C CA . SER A 1 90 ? 1.826 5.934 -7.707 1.00 93.69 90 SER A CA 1
ATOM 684 C C . SER A 1 90 ? 3.313 6.146 -7.962 1.00 93.69 90 SER A C 1
ATOM 686 O O . SER A 1 90 ? 3.864 5.522 -8.866 1.00 93.69 90 SER A O 1
ATOM 688 N N . PHE A 1 91 ? 3.988 6.952 -7.137 1.00 92.69 91 PHE A N 1
ATOM 689 C CA . PHE A 1 91 ? 5.438 7.131 -7.241 1.00 92.69 91 PHE A CA 1
ATOM 690 C C . PHE A 1 91 ? 6.196 5.826 -6.998 1.00 92.69 91 PHE A C 1
ATOM 692 O O . PHE A 1 91 ? 7.104 5.501 -7.763 1.00 92.69 91 PHE A O 1
ATOM 699 N N . GLN A 1 92 ? 5.800 5.049 -5.987 1.00 92.56 92 GLN A N 1
ATOM 700 C CA . GLN A 1 92 ? 6.399 3.743 -5.711 1.00 92.56 92 GLN A CA 1
ATOM 701 C C . GLN A 1 92 ? 6.211 2.779 -6.890 1.00 92.56 92 GLN A C 1
ATOM 703 O O . GLN A 1 92 ? 7.177 2.157 -7.331 1.00 92.56 92 GLN A O 1
ATOM 708 N N . GLN A 1 93 ? 4.994 2.673 -7.427 1.00 91.81 93 GLN A N 1
ATOM 709 C CA . GLN A 1 93 ? 4.678 1.740 -8.508 1.00 91.81 93 GLN A CA 1
ATOM 710 C C . GLN A 1 93 ? 5.378 2.123 -9.817 1.00 91.81 93 GLN A C 1
ATOM 712 O O . GLN A 1 93 ? 5.903 1.251 -10.504 1.00 91.81 93 GLN A O 1
ATOM 717 N N . VAL A 1 94 ? 5.445 3.418 -10.144 1.00 91.69 94 VAL A N 1
ATOM 718 C CA . VAL A 1 94 ? 6.224 3.911 -11.291 1.00 91.69 94 VAL A CA 1
ATOM 719 C C . VAL A 1 94 ? 7.716 3.653 -11.071 1.00 91.69 94 VAL A C 1
ATOM 721 O O . VAL A 1 94 ? 8.386 3.137 -11.960 1.00 91.69 94 VAL A O 1
ATOM 724 N N . GLY A 1 95 ? 8.243 3.91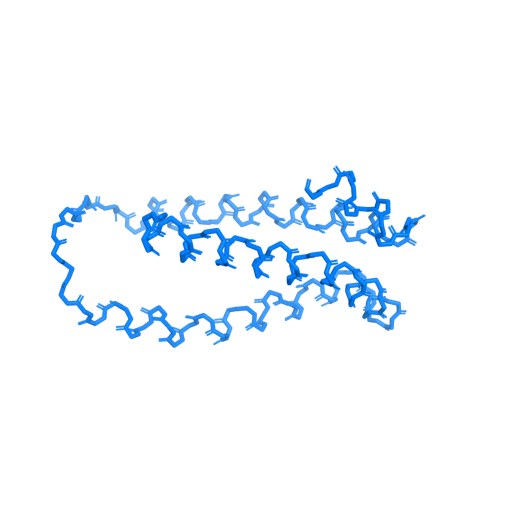8 -9.873 1.00 90.81 95 GLY A N 1
ATOM 725 C CA . GLY A 1 95 ? 9.634 3.614 -9.524 1.00 90.81 95 GLY A CA 1
ATOM 726 C C . GLY A 1 95 ? 9.980 2.130 -9.688 1.00 90.81 95 GLY A C 1
ATOM 727 O O . GLY A 1 95 ? 11.044 1.794 -10.213 1.00 90.81 95 GLY A O 1
ATOM 728 N N . LEU A 1 96 ? 9.056 1.235 -9.325 1.00 91.50 96 LEU A N 1
ATOM 729 C CA . LEU A 1 96 ? 9.206 -0.214 -9.474 1.00 91.50 96 LEU A CA 1
ATOM 730 C C . LEU A 1 96 ? 9.360 -0.653 -10.942 1.00 91.50 96 LEU A C 1
ATOM 732 O O . LEU A 1 96 ? 9.943 -1.708 -11.199 1.00 91.50 96 LEU A O 1
ATOM 736 N N . GLN A 1 97 ? 8.886 0.135 -11.916 1.00 87.69 97 GLN A N 1
ATOM 737 C CA . GLN A 1 97 ? 9.102 -0.154 -13.342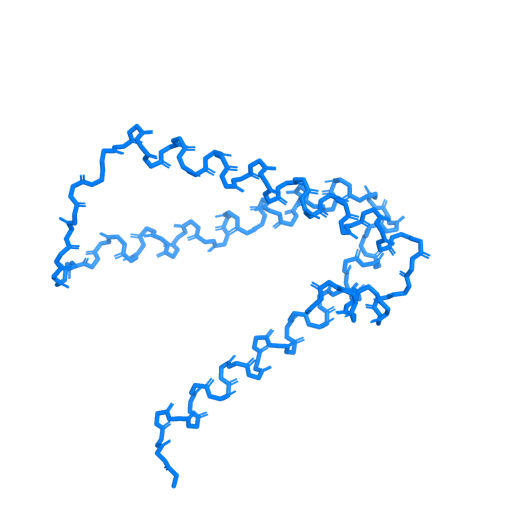 1.00 87.69 97 GLN A CA 1
ATOM 738 C C . GLN A 1 97 ? 10.581 -0.065 -13.717 1.00 87.69 97 GLN A C 1
ATOM 740 O O . GLN A 1 97 ? 11.076 -0.860 -14.513 1.00 87.69 97 GLN A O 1
ATOM 745 N N . TYR A 1 98 ? 11.304 0.862 -13.094 1.00 89.25 98 TYR A N 1
ATOM 746 C CA . TYR A 1 98 ? 12.701 1.145 -13.410 1.00 89.25 98 TYR A CA 1
ATOM 747 C C . TYR A 1 98 ? 13.690 0.400 -12.507 1.00 89.25 98 TYR A C 1
ATOM 749 O O . TYR A 1 98 ? 14.889 0.390 -12.781 1.00 89.25 98 TYR A O 1
ATOM 757 N N . THR A 1 99 ? 13.224 -0.244 -11.432 1.00 91.62 99 THR A N 1
ATOM 758 C CA . THR A 1 99 ? 14.098 -0.917 -10.462 1.00 91.62 99 THR A CA 1
ATOM 759 C C . THR A 1 99 ? 13.572 -2.276 -10.019 1.00 91.62 99 THR A C 1
ATOM 761 O O . THR A 1 99 ? 12.377 -2.541 -10.029 1.00 91.62 99 THR A O 1
ATOM 764 N N . THR A 1 100 ? 14.464 -3.182 -9.626 1.00 89.50 100 THR A N 1
ATOM 765 C CA . THR A 1 100 ? 14.100 -4.537 -9.176 1.00 89.50 100 THR A CA 1
ATOM 766 C C . THR A 1 100 ? 13.247 -4.509 -7.907 1.00 89.50 100 THR A C 1
ATOM 768 O O . THR A 1 100 ? 13.442 -3.630 -7.069 1.00 89.50 100 THR A O 1
ATOM 771 N N . ALA A 1 101 ? 12.406 -5.530 -7.705 1.00 87.44 101 ALA A N 1
ATOM 772 C CA . ALA A 1 101 ? 11.593 -5.678 -6.494 1.00 87.44 101 ALA A CA 1
ATOM 773 C C . ALA A 1 101 ? 12.419 -5.575 -5.197 1.00 87.44 101 ALA A C 1
ATOM 775 O O . ALA A 1 101 ? 11.994 -4.901 -4.267 1.00 87.44 101 ALA A O 1
ATOM 776 N N . GLY A 1 102 ? 13.628 -6.152 -5.162 1.00 86.56 102 GLY A N 1
ATOM 777 C CA . GLY A 1 102 ? 14.520 -6.062 -3.999 1.00 86.56 102 GLY A CA 1
ATOM 778 C C . GLY A 1 102 ? 14.997 -4.636 -3.701 1.00 86.56 102 GLY A C 1
ATOM 779 O O . GLY A 1 102 ? 14.895 -4.176 -2.571 1.00 86.56 102 GLY A O 1
ATOM 780 N N . LYS A 1 103 ? 15.461 -3.897 -4.718 1.00 88.38 103 LYS A N 1
ATOM 781 C CA . LYS A 1 103 ? 15.881 -2.489 -4.564 1.00 88.38 103 LYS A CA 1
ATOM 782 C C . LYS A 1 103 ? 14.710 -1.569 -4.203 1.00 88.38 103 LYS A C 1
ATOM 784 O O . LYS A 1 103 ? 14.863 -0.709 -3.346 1.00 88.38 103 LYS A O 1
ATOM 789 N N . ALA A 1 104 ? 13.549 -1.755 -4.831 1.00 88.19 104 ALA A N 1
ATOM 790 C CA . ALA A 1 104 ? 12.347 -0.987 -4.508 1.00 88.19 104 ALA A CA 1
ATOM 791 C C . ALA A 1 104 ? 11.874 -1.253 -3.073 1.00 88.19 104 ALA A C 1
ATOM 793 O O . ALA A 1 104 ? 11.594 -0.309 -2.335 1.00 88.19 104 ALA A O 1
ATOM 794 N N . GLY A 1 105 ? 11.845 -2.526 -2.669 1.00 86.12 105 GLY A N 1
ATOM 795 C CA . GLY A 1 105 ? 11.515 -2.935 -1.309 1.00 86.12 105 GLY A CA 1
ATOM 796 C C . GLY A 1 105 ? 12.512 -2.414 -0.276 1.00 86.12 105 GLY A C 1
ATOM 797 O O . GLY A 1 105 ? 12.100 -2.047 0.807 1.00 86.12 105 GLY A O 1
ATOM 798 N N . PHE A 1 106 ? 13.799 -2.293 -0.608 1.00 88.31 106 PHE A N 1
ATOM 799 C CA . PHE A 1 106 ? 14.784 -1.691 0.299 1.00 88.31 106 PHE A CA 1
ATOM 800 C C . PHE A 1 106 ? 14.607 -0.172 0.464 1.00 88.31 106 PHE A C 1
ATOM 802 O O . PHE A 1 106 ? 14.787 0.351 1.555 1.00 88.31 106 PHE A O 1
ATOM 809 N N . ILE A 1 107 ? 14.270 0.549 -0.612 1.00 87.50 107 ILE A N 1
ATOM 810 C CA . ILE A 1 107 ? 14.117 2.017 -0.576 1.00 87.50 107 ILE A CA 1
ATOM 811 C C . ILE A 1 107 ? 12.791 2.435 0.076 1.00 87.50 107 ILE A C 1
ATOM 813 O O . ILE A 1 107 ? 12.709 3.509 0.665 1.00 87.50 107 ILE A O 1
ATOM 817 N N . THR A 1 108 ? 11.742 1.625 -0.081 1.00 86.56 108 THR A N 1
ATOM 818 C CA . THR A 1 108 ? 10.366 2.005 0.288 1.00 86.56 108 THR A CA 1
ATOM 819 C C . THR A 1 108 ? 9.705 1.098 1.325 1.00 86.56 108 THR A C 1
ATOM 821 O O . THR A 1 108 ? 8.543 1.331 1.662 1.00 86.56 108 THR A O 1
ATOM 824 N N . GLY A 1 109 ? 10.395 0.045 1.766 1.00 70.50 109 GLY A N 1
ATOM 825 C CA . GLY A 1 109 ? 9.920 -0.912 2.767 1.00 70.50 109 GLY A CA 1
ATOM 826 C C . GLY A 1 109 ? 10.348 -0.582 4.186 1.00 70.50 109 GLY A C 1
ATOM 827 O O . GLY A 1 109 ? 11.187 0.325 4.374 1.00 70.50 109 GLY A O 1
#

Foldseek 3Di:
DPPVVVVVVVVVVVVVVVVLVVLVVLLVVCVPVNQLVSVVVVVVVVCVVCVVVCVVVVPDDDPDDDPPDPPVNVVVVVVVVVVVVSVVSSVLSVVSNVDPSVVSVVVPD

pLDDT: mean 87.63, std 10.39, range [51.69, 96.62]

Secondary structure (DSSP, 8-state):
--HHHHHHHHHHHHHHHHHHHHHHHHHHHHHHH-HHHHHHHHHHHHHHHHHHHHHHHHTS---S------HHHHHHHHHHHHHHHHHHHHHHHHHHHHS-HHHHHHHH-

Radius of gyration: 17.75 Å; chains: 1; bounding box: 38×32×46 Å

InterPro domains:
  IPR000620 EamA domain [PF00892] (7-108)
  IPR051258 Diverse Substrate Transporter [PTHR42920] (3-108)

Sequence (109 aa):
MNSQALKADLLMFIAAVIWGFAFVAQRQGMETMGPFLFNGVRFLIGVVALSPVVWFLSKKPQKTHKAEVSTKKLIFAGTAAGLLLFGAISFQQVGLQYTTAGKAGFITG

Organism: NCBI:txid408172